Protein AF-0000000080563061 (afdb_homodimer)

Nearest PDB structures (foldseek):
  6fdl-assembly2_B  TM=8.442E-01  e=3.841E-03  Homo sapiens
  6xl1-assembly1_B  TM=4.432E-01  e=2.017E+00  Treponema succinifaciens DSM 2489
  6wxx-assembly2_C  TM=4.549E-01  e=2.458E+00  Treponema succinifaciens DSM 2489
  7nkk-assembly1_G  TM=3.749E-01  e=2.996E+00  Mycolicibacterium smegmatis MC2 155
  6fdl-assembly2_B  TM=8.542E-01  e=2.386E-03  Homo sapiens

Foldseek 3Di:
DPPPPLAADADEEEAEAACVVPPDDPPDQLLCVVVVVCVVCVVNRHNHDYAAEYEEQCVVPDPVSVVSNVVSRHHYYYDPVHD/DPPPPLAADADEEEAEAACVVPPDDPPDQLLCVVVVVCVVCVVVRHNHDYAAEYEEQCVVPDPVSVVSNVVSRYHYYYDPVHD

pLDDT: mean 85.76, std 14.62, range [35.69, 97.81]

Solvent-accessible surface area (backbone atoms only — not comparable to full-atom values): 9318 Å² total; per-residue (Å²): 126,79,64,76,68,81,71,55,34,56,28,43,35,40,34,43,31,38,43,70,89,31,53,82,56,86,90,57,65,58,50,48,53,54,57,49,52,50,49,56,33,41,74,72,29,41,67,32,60,75,46,43,31,39,31,24,52,63,87,80,46,60,67,67,56,53,51,35,28,47,73,43,65,34,42,80,45,69,40,88,77,54,115,127,80,63,77,68,82,72,55,34,56,27,43,36,39,35,43,30,38,42,69,89,31,52,83,57,87,90,56,65,59,50,47,53,56,58,52,51,49,48,55,35,41,76,71,30,42,66,32,59,75,46,44,32,39,29,23,51,62,86,79,47,59,66,68,56,54,51,35,27,46,74,45,65,34,43,80,42,71,40,89,76,56,114

Secondary structure (DSSP, 8-state):
--------B-EEEEEEEETTTSPPPTT--GGGHHHHHHHHHHHTTB-S-EEEEEEE-GGGS-HHHHHHHHHTT-EEEE-TT--/--------B-EEEEEEEETTTSPPPTT--GGGHHHHHHHHHHHTTB-S-EEEEEEE-GGGS-HHHHHHHHHTT-EEEE-TT--

Radius of gyration: 17.92 Å; Cα contacts (8 Å, |Δi|>4): 263; chains: 2; bounding box: 38×56×37 Å

Structure (mmCIF, N/CA/C/O backbone):
data_AF-0000000080563061-model_v1
#
loop_
_entity.id
_entity.type
_entity.pdbx_description
1 polymer 'NYN domain-containing protein'
#
loop_
_atom_site.group_PDB
_atom_site.id
_atom_site.type_symbol
_atom_site.label_atom_id
_atom_site.label_alt_id
_atom_site.label_comp_id
_atom_site.label_asym_id
_atom_site.label_entity_id
_atom_site.label_seq_id
_atom_site.pdbx_PDB_ins_code
_atom_site.Cartn_x
_atom_site.Cartn_y
_atom_site.Cartn_z
_atom_site.occupancy
_atom_site.B_iso_or_equiv
_atom_site.auth_seq_id
_atom_site.auth_comp_id
_atom_site.auth_asym_id
_atom_site.auth_atom_id
_atom_site.pdbx_PDB_model_num
ATOM 1 N N . MET A 1 1 ? -9.922 -31.625 4.223 1 35.69 1 MET A N 1
ATOM 2 C CA . MET A 1 1 ? -10.078 -30.312 3.584 1 35.69 1 MET A CA 1
ATOM 3 C C . MET A 1 1 ? -9.086 -29.312 4.164 1 35.69 1 MET A C 1
ATOM 5 O O . MET A 1 1 ? -9.164 -28.969 5.344 1 35.69 1 MET A O 1
ATOM 9 N N . 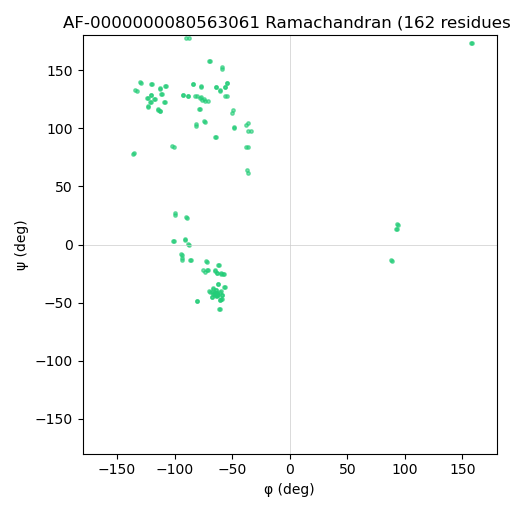LYS A 1 2 ? -7.863 -29.422 3.691 1 43.66 2 LYS A N 1
ATOM 10 C CA . LYS A 1 2 ? -6.828 -28.547 4.238 1 43.66 2 LYS A CA 1
ATOM 11 C C . LYS A 1 2 ? -7.297 -27.094 4.285 1 43.66 2 LYS A C 1
ATOM 13 O O . LYS A 1 2 ? -7.844 -26.578 3.307 1 43.66 2 LYS A O 1
ATOM 18 N N . LYS A 1 3 ? -7.652 -26.75 5.34 1 43.94 3 LYS A N 1
ATOM 19 C CA . LYS A 1 3 ? -7.992 -25.344 5.543 1 43.94 3 LYS A CA 1
ATOM 20 C C . LYS A 1 3 ? -7.051 -24.422 4.766 1 43.94 3 LYS A C 1
ATOM 22 O O . LYS A 1 3 ? -5.828 -24.594 4.824 1 43.94 3 LYS A O 1
ATOM 27 N N . PRO A 1 4 ? -7.559 -23.891 3.627 1 45.53 4 PRO A N 1
ATOM 28 C CA . PRO A 1 4 ? -6.605 -23.016 2.932 1 45.53 4 PRO A CA 1
ATOM 29 C C . PRO A 1 4 ? -5.738 -22.203 3.893 1 45.53 4 PRO A C 1
ATOM 31 O O . PRO A 1 4 ? -6.258 -21.594 4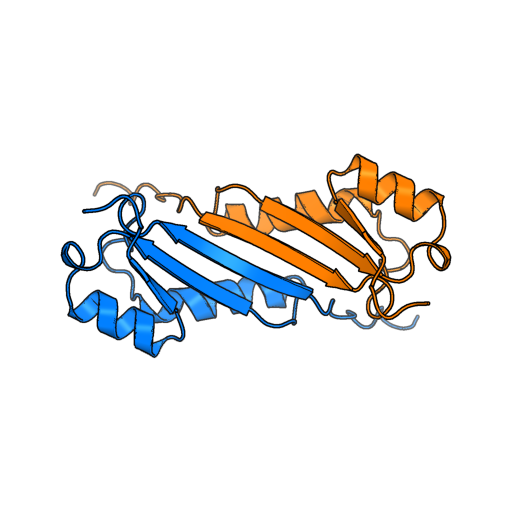.824 1 45.53 4 PRO A O 1
ATOM 34 N N . THR A 1 5 ? -4.66 -22.797 4.387 1 50.59 5 THR A N 1
ATOM 35 C CA . THR A 1 5 ? -3.734 -21.984 5.152 1 50.59 5 THR A CA 1
ATOM 36 C C . THR A 1 5 ? -3.688 -20.562 4.594 1 50.59 5 THR A C 1
ATOM 38 O O . THR A 1 5 ? -3.635 -20.375 3.377 1 50.59 5 THR A O 1
ATOM 41 N N . ASN A 1 6 ? -4.418 -19.719 5.203 1 53.75 6 ASN A N 1
ATOM 42 C CA . ASN A 1 6 ? -4.453 -18.312 4.781 1 53.75 6 ASN A CA 1
ATOM 43 C C . ASN A 1 6 ? -3.082 -17.844 4.305 1 53.75 6 ASN A C 1
ATOM 45 O O . ASN A 1 6 ? -2.221 -17.5 5.121 1 53.75 6 ASN A O 1
ATOM 49 N N . LYS A 1 7 ? -2.488 -18.391 3.27 1 60.19 7 LYS A N 1
ATOM 50 C CA . LYS A 1 7 ? -1.162 -18.016 2.791 1 60.19 7 LYS A CA 1
ATOM 51 C C . LYS A 1 7 ? -1.05 -16.5 2.629 1 60.19 7 LYS A C 1
ATOM 53 O O . LYS A 1 7 ? -1.947 -15.859 2.074 1 60.19 7 LYS A O 1
ATOM 58 N N . GLN A 1 8 ? -0.227 -15.93 3.447 1 71.38 8 GLN A N 1
ATOM 59 C CA . GLN A 1 8 ? 0.122 -14.516 3.434 1 71.38 8 GLN A CA 1
ATOM 60 C C . GLN A 1 8 ? 0.988 -14.172 2.225 1 71.38 8 GLN A C 1
ATOM 62 O O . GLN A 1 8 ? 1.852 -14.961 1.831 1 71.38 8 GLN A O 1
ATOM 67 N N . ALA A 1 9 ? 0.477 -13.242 1.506 1 76.19 9 ALA A N 1
ATOM 68 C CA . ALA A 1 9 ? 1.284 -12.734 0.398 1 76.19 9 ALA A CA 1
ATOM 69 C C . ALA A 1 9 ? 2.432 -11.867 0.907 1 76.19 9 ALA A C 1
ATOM 71 O O . ALA A 1 9 ? 2.24 -11.031 1.792 1 76.19 9 ALA A O 1
ATOM 72 N N . LYS A 1 10 ? 3.662 -12.352 0.461 1 82.56 10 LYS A N 1
ATOM 73 C CA . LYS A 1 10 ? 4.809 -11.5 0.744 1 82.56 10 LYS A CA 1
ATOM 74 C C . LYS A 1 10 ? 4.922 -10.375 -0.281 1 82.56 10 LYS A C 1
ATOM 76 O O . LYS A 1 10 ? 5.332 -10.602 -1.422 1 82.56 10 LYS A O 1
ATOM 81 N N . ALA A 1 11 ? 4.488 -9.164 0.11 1 89.94 11 ALA A N 1
ATOM 82 C CA . ALA A 1 11 ? 4.5 -8.023 -0.797 1 89.94 11 ALA A CA 1
ATOM 83 C C . ALA A 1 11 ? 5.094 -6.789 -0.118 1 89.94 11 ALA A C 1
ATOM 85 O O . ALA A 1 11 ? 4.836 -6.539 1.062 1 89.94 11 ALA A O 1
ATOM 86 N N . LEU A 1 12 ? 6.012 -6.176 -0.869 1 94.25 12 LEU A N 1
ATOM 87 C CA . LEU A 1 12 ? 6.48 -4.867 -0.433 1 94.25 12 LEU A CA 1
ATOM 88 C C . LEU A 1 12 ? 5.457 -3.783 -0.753 1 94.25 12 LEU A C 1
ATOM 90 O O . LEU A 1 12 ? 4.969 -3.699 -1.884 1 94.25 12 LEU A O 1
ATOM 94 N N . THR A 1 13 ? 5.109 -3.039 0.285 1 94.44 13 THR A N 1
ATOM 95 C CA . THR A 1 13 ? 4.191 -1.923 0.108 1 94.44 13 THR A CA 1
ATOM 96 C C . THR A 1 13 ? 4.863 -0.602 0.469 1 94.44 13 THR A C 1
ATOM 98 O O . THR A 1 13 ? 5.438 -0.468 1.551 1 94.44 13 THR A O 1
ATOM 101 N N . LEU A 1 14 ? 4.832 0.326 -0.478 1 96.19 14 LEU A N 1
A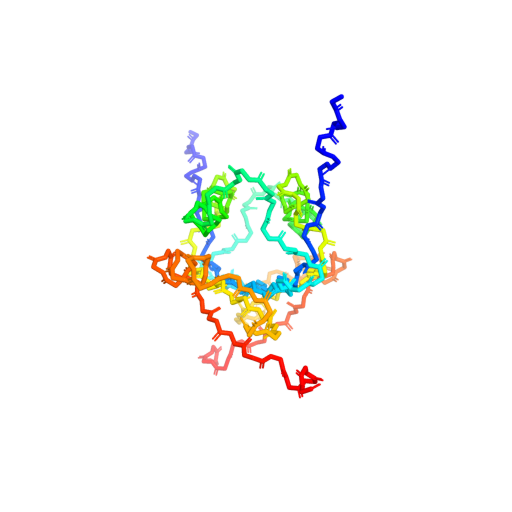TOM 102 C CA . LEU A 1 14 ? 5.312 1.684 -0.248 1 96.19 14 LEU A CA 1
ATOM 103 C C . LEU A 1 14 ? 4.164 2.684 -0.282 1 96.19 14 LEU A C 1
ATOM 105 O O . LEU A 1 14 ? 3.318 2.633 -1.18 1 96.19 14 LEU A O 1
ATOM 109 N N . VAL A 1 15 ? 4.215 3.531 0.672 1 94.19 15 VAL A N 1
ATOM 110 C CA . VAL A 1 15 ? 3.203 4.578 0.735 1 94.19 15 VAL A CA 1
ATOM 111 C C . VAL A 1 15 ? 3.877 5.949 0.758 1 94.19 15 VAL A C 1
ATOM 113 O O . VAL A 1 15 ? 4.805 6.18 1.539 1 94.19 15 VAL A O 1
ATOM 116 N N . PHE A 1 16 ? 3.514 6.84 -0.131 1 94.5 16 PHE A N 1
ATOM 117 C CA . PHE A 1 16 ? 3.936 8.234 -0.16 1 94.5 16 PHE A CA 1
ATOM 118 C C . PHE A 1 16 ? 2.76 9.164 0.13 1 94.5 16 PHE A C 1
ATOM 120 O O . PHE A 1 16 ? 1.819 9.25 -0.663 1 94.5 16 PHE A O 1
ATOM 127 N N . TRP A 1 17 ? 2.879 9.852 1.274 1 92.88 17 TRP A N 1
ATOM 128 C CA . TRP A 1 17 ? 1.782 10.664 1.794 1 92.88 17 TRP A CA 1
ATOM 129 C C . TRP A 1 17 ? 2.146 12.141 1.778 1 92.88 17 TRP A C 1
ATOM 131 O O . TRP A 1 17 ? 3.113 12.555 2.42 1 92.88 17 TRP A O 1
ATOM 141 N N . ASP A 1 18 ? 1.419 12.906 1 1 91.5 18 ASP A N 1
ATOM 142 C CA . ASP A 1 18 ? 1.562 14.359 1.058 1 91.5 18 ASP A CA 1
ATOM 143 C C . ASP A 1 18 ? 0.917 14.922 2.32 1 91.5 18 ASP A C 1
ATOM 145 O O . ASP A 1 18 ? -0.304 15.086 2.379 1 91.5 18 ASP A O 1
ATOM 149 N N . ILE A 1 19 ? 1.631 15.336 3.295 1 90.62 19 ILE A N 1
ATOM 150 C CA . ILE A 1 19 ? 1.106 15.648 4.621 1 90.62 19 ILE A CA 1
ATOM 151 C C . ILE A 1 19 ? 0.606 17.094 4.648 1 90.62 19 ILE A C 1
ATOM 153 O O . ILE A 1 19 ? -0.105 17.484 5.574 1 90.62 19 ILE A O 1
ATOM 157 N N . ILE A 1 20 ? 0.971 17.875 3.611 1 89.19 20 ILE A N 1
ATOM 158 C CA . ILE A 1 20 ? 0.504 19.25 3.537 1 89.19 20 ILE A CA 1
ATOM 159 C C . ILE A 1 20 ? -0.917 19.281 2.98 1 89.19 20 ILE A C 1
ATOM 161 O O . ILE A 1 20 ? -1.792 19.953 3.535 1 89.19 20 ILE A O 1
ATOM 165 N N . SER A 1 21 ? -1.093 18.578 1.902 1 87.5 21 SER A N 1
ATOM 166 C CA . SER A 1 21 ? -2.412 18.562 1.278 1 87.5 21 SER A CA 1
ATOM 167 C C . SER A 1 21 ? -3.391 17.719 2.078 1 87.5 21 SER A C 1
ATOM 169 O O . SER A 1 21 ? -4.602 17.938 2.023 1 87.5 21 SER A O 1
ATOM 171 N N . SER A 1 22 ? -2.906 16.828 2.816 1 88.56 22 SER A N 1
ATOM 172 C CA . SER A 1 22 ? -3.697 15.938 3.652 1 88.56 22 SER A CA 1
ATOM 173 C C . SER A 1 22 ? -3.092 15.805 5.047 1 88.56 22 SER A C 1
ATOM 175 O O . SER A 1 22 ? -2.441 14.797 5.352 1 88.56 22 SER A O 1
ATOM 177 N N . PRO A 1 23 ? -3.297 16.75 5.879 1 87.25 23 PRO A N 1
ATOM 178 C CA . PRO A 1 23 ? -2.672 16.734 7.203 1 87.25 23 PRO A CA 1
ATOM 179 C C . PRO A 1 23 ? -3.252 15.648 8.109 1 87.25 23 PRO A C 1
ATOM 181 O O . PRO A 1 23 ? -4.34 15.133 7.844 1 87.25 23 PRO A O 1
ATOM 184 N N . VAL A 1 24 ? -2.535 15.25 9.094 1 86 24 VAL A N 1
ATOM 185 C CA . VAL A 1 24 ? -3.08 14.391 10.148 1 86 24 VAL A CA 1
ATOM 186 C C . VAL A 1 24 ? -4.305 15.0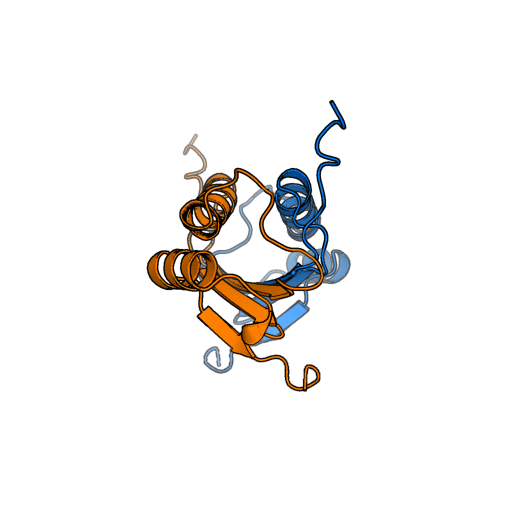55 10.773 1 86 24 VAL A C 1
ATOM 188 O O . VAL A 1 24 ? -4.27 16.234 11.117 1 86 24 VAL A O 1
ATOM 191 N N . PRO A 1 25 ? -5.395 14.219 10.789 1 81.62 25 PRO A N 1
ATOM 192 C CA . PRO A 1 25 ? -6.598 14.82 11.375 1 81.62 25 PRO A CA 1
ATOM 193 C C . PRO A 1 25 ? -6.391 15.281 12.812 1 81.62 25 PRO A C 1
ATOM 195 O O . PRO A 1 25 ? -5.66 14.641 13.57 1 81.62 25 PRO A O 1
ATOM 198 N N . ASP A 1 26 ? -7.18 16.281 13.07 1 81.88 26 ASP A N 1
ATOM 199 C CA . ASP A 1 26 ? -7.125 16.797 14.438 1 81.88 26 ASP A CA 1
ATOM 200 C C . ASP A 1 26 ? -7.594 15.734 15.438 1 81.88 26 ASP A C 1
ATOM 202 O O . ASP A 1 26 ? -8.57 15.023 15.188 1 81.88 26 ASP A O 1
ATOM 206 N N . GLY A 1 27 ? -6.906 15.578 16.5 1 83 27 GLY A N 1
ATOM 207 C CA . GLY A 1 27 ? -7.301 14.625 17.531 1 83 27 GLY A CA 1
ATOM 208 C C . GLY A 1 27 ? -6.754 13.234 17.297 1 83 27 GLY A C 1
ATOM 209 O O . GLY A 1 27 ? -6.879 12.359 18.156 1 83 27 GLY A O 1
ATOM 210 N N . CYS A 1 28 ? -6.309 13.07 16.188 1 84.31 28 CYS A N 1
ATOM 211 C CA . CYS A 1 28 ? -5.711 11.773 15.891 1 84.31 28 CYS A CA 1
ATOM 212 C C . CYS A 1 28 ? -4.262 11.727 16.359 1 84.31 28 CYS A C 1
ATOM 214 O O . CYS A 1 28 ? -3.521 12.703 16.188 1 84.31 28 CYS A O 1
ATOM 216 N N . ASP A 1 29 ? -3.861 10.625 16.938 1 92 29 ASP A N 1
ATOM 217 C CA . ASP A 1 29 ? -2.461 10.391 17.281 1 92 29 ASP A CA 1
ATOM 218 C C . ASP A 1 29 ? -1.663 9.969 16.047 1 92 29 ASP A C 1
ATOM 220 O O . ASP A 1 29 ? -1.897 8.891 15.492 1 92 29 ASP A O 1
ATOM 224 N N . PRO A 1 30 ? -0.707 10.781 15.672 1 91.38 30 PRO A N 1
ATOM 225 C CA . PRO A 1 30 ? 0.068 10.453 14.477 1 91.38 30 PRO A CA 1
ATOM 226 C C . PRO A 1 30 ? 0.833 9.133 14.617 1 91.38 30 PRO A C 1
ATOM 228 O O . PRO A 1 30 ? 1.183 8.508 13.609 1 91.38 30 PRO A O 1
ATOM 231 N N . ARG A 1 31 ? 1.005 8.672 15.82 1 95 31 ARG A N 1
ATOM 232 C CA . ARG A 1 31 ? 1.792 7.473 16.078 1 95 31 ARG A CA 1
ATOM 233 C C . ARG A 1 31 ? 1.045 6.223 15.617 1 95 31 ARG A C 1
ATOM 235 O O . ARG A 1 31 ? 1.648 5.164 15.438 1 95 31 ARG A O 1
ATOM 242 N N . VAL A 1 32 ? -0.244 6.371 15.375 1 91.56 32 VAL A N 1
ATOM 243 C CA . VAL A 1 32 ? -1.032 5.184 15.055 1 91.56 32 VAL A CA 1
ATOM 244 C C . VAL A 1 32 ? -1.116 5.004 13.547 1 91.56 32 VAL A C 1
ATOM 246 O O . VAL A 1 32 ? -1.58 3.969 13.062 1 91.56 32 VAL A O 1
ATOM 249 N N . VAL A 1 33 ? -0.686 5.902 12.781 1 89.56 33 VAL A N 1
ATOM 250 C CA . VAL A 1 33 ? -0.896 5.895 11.344 1 89.56 33 VAL A CA 1
ATOM 251 C C . VAL A 1 33 ? -0.244 4.656 10.727 1 89.56 33 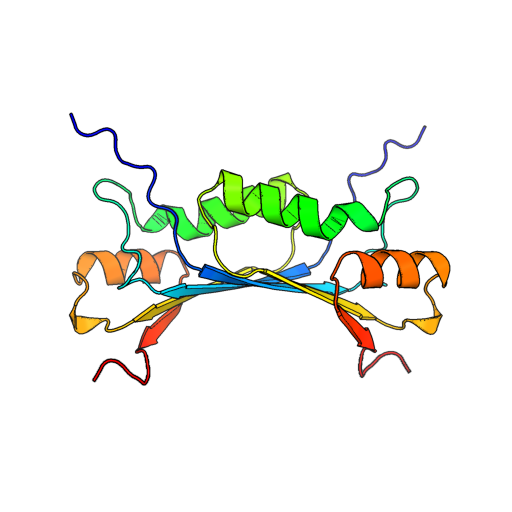VAL A C 1
ATOM 253 O O . VAL A 1 33 ? -0.921 3.826 10.117 1 89.56 33 VAL A O 1
ATOM 256 N N . ARG A 1 34 ? 1.036 4.477 10.969 1 93.19 34 ARG A N 1
ATOM 257 C CA . ARG A 1 34 ? 1.745 3.354 10.367 1 93.19 34 ARG A CA 1
ATOM 258 C C . ARG A 1 34 ? 1.248 2.027 10.93 1 93.19 34 ARG A C 1
ATOM 260 O O . ARG A 1 34 ? 0.931 1.105 10.172 1 93.19 34 ARG A O 1
ATOM 267 N N . PRO A 1 35 ? 1.077 1.9 12.156 1 92.94 35 PRO A N 1
ATOM 268 C CA . PRO A 1 35 ? 0.551 0.631 12.664 1 92.94 35 PRO A CA 1
ATOM 269 C C . PRO A 1 35 ? -0.847 0.318 12.141 1 92.94 35 PRO A C 1
ATOM 271 O O . PRO A 1 35 ? -1.196 -0.851 11.961 1 92.94 35 PRO A O 1
ATOM 274 N N . SER A 1 36 ? -1.646 1.338 11.945 1 88.44 36 SER A N 1
ATOM 275 C CA . SER A 1 36 ? -2.992 1.114 11.43 1 88.44 36 SER A CA 1
ATOM 276 C C . SER A 1 36 ? -2.955 0.582 10 1 88.44 36 SER A C 1
ATOM 278 O O . SER A 1 36 ? -3.725 -0.314 9.648 1 88.44 36 SER A O 1
ATOM 280 N N . ILE A 1 37 ? -2.076 1.049 9.203 1 89.44 37 ILE A N 1
ATOM 281 C CA . ILE A 1 37 ? -1.927 0.579 7.832 1 89.44 37 ILE A CA 1
ATOM 282 C C . ILE A 1 37 ? -1.383 -0.849 7.832 1 89.44 37 ILE A C 1
ATOM 284 O O . ILE A 1 37 ? -1.849 -1.696 7.066 1 89.44 37 ILE A O 1
ATOM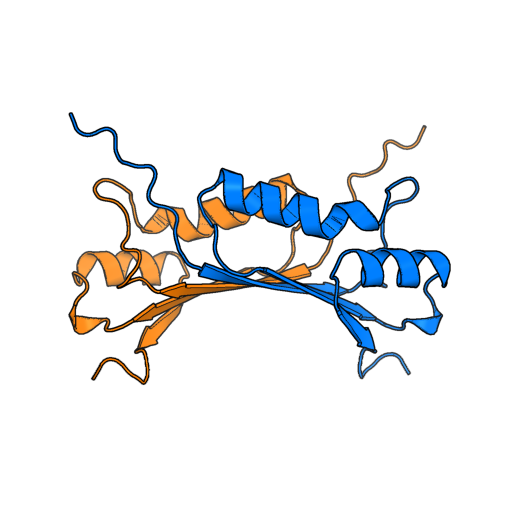 288 N N . LYS A 1 38 ? -0.479 -1.044 8.68 1 91.38 38 LYS A N 1
ATOM 289 C CA . LYS A 1 38 ? 0.085 -2.385 8.805 1 91.38 38 LYS A CA 1
ATOM 290 C C . LYS A 1 38 ? -0.996 -3.406 9.148 1 91.38 38 LYS A C 1
ATOM 292 O O . LYS A 1 38 ? -1.094 -4.453 8.508 1 91.38 38 LYS A O 1
ATOM 297 N N . ARG A 1 39 ? -1.765 -3.047 10.078 1 89.19 39 ARG A N 1
ATOM 298 C CA . ARG A 1 39 ? -2.838 -3.939 10.5 1 89.19 39 ARG A CA 1
ATOM 299 C C . ARG A 1 39 ? -3.83 -4.18 9.367 1 89.19 39 ARG A C 1
ATOM 301 O O . ARG A 1 39 ? -4.309 -5.301 9.18 1 89.19 39 ARG A O 1
ATOM 308 N N . LEU A 1 40 ? -4.137 -3.105 8.711 1 85.62 40 LEU A N 1
ATOM 309 C CA . LEU A 1 40 ? -5.059 -3.195 7.582 1 85.62 40 LEU A CA 1
ATOM 310 C C . LEU A 1 40 ? -4.527 -4.152 6.52 1 85.62 40 LEU A C 1
ATOM 312 O O . LEU A 1 40 ? -5.266 -5.008 6.023 1 85.62 40 LEU A O 1
ATOM 316 N N . LEU A 1 41 ? -3.25 -4.078 6.203 1 85.94 41 LEU A N 1
ATOM 317 C CA . LEU A 1 41 ? -2.631 -4.961 5.223 1 85.94 41 LEU A CA 1
ATOM 318 C C . LEU A 1 41 ? -2.602 -6.398 5.727 1 85.94 41 LEU A C 1
ATOM 320 O O . LEU A 1 41 ? -2.965 -7.324 5 1 85.94 41 LEU A O 1
ATOM 324 N N . GLU A 1 42 ? -2.283 -6.523 6.922 1 86.88 42 GLU A N 1
ATOM 325 C CA . GLU A 1 42 ? -2.18 -7.855 7.516 1 86.88 42 GLU A CA 1
ATOM 326 C C . GLU A 1 42 ? -3.535 -8.555 7.543 1 86.88 42 GLU A C 1
ATOM 328 O O . GLU A 1 42 ? -3.617 -9.766 7.348 1 86.88 42 GLU A O 1
ATOM 333 N N . LYS A 1 43 ? -4.5 -7.82 7.879 1 81.38 43 LYS A N 1
ATOM 334 C CA . LYS A 1 43 ? -5.852 -8.375 7.914 1 81.38 43 LYS A CA 1
ATOM 335 C C . LYS A 1 43 ? -6.254 -8.945 6.559 1 81.38 43 LYS A C 1
ATOM 337 O O . LYS A 1 43 ? -6.961 -9.945 6.484 1 81.38 43 LYS A O 1
ATOM 342 N N . GLU A 1 44 ? -5.641 -8.422 5.539 1 75.75 44 GLU A N 1
ATOM 343 C CA . GLU A 1 44 ? -5.973 -8.875 4.191 1 75.75 44 GLU A CA 1
ATOM 344 C C . GLU A 1 44 ? -4.934 -9.859 3.666 1 75.75 44 GLU A C 1
ATOM 346 O O . GLU A 1 44 ? -4.973 -10.25 2.498 1 75.75 44 GLU A O 1
ATOM 351 N N . GLY A 1 45 ? -3.99 -10.195 4.449 1 78.19 45 GLY A N 1
ATOM 352 C CA . GLY A 1 45 ? -3.049 -11.242 4.082 1 78.19 45 GLY A CA 1
ATOM 353 C C . GLY A 1 45 ? -1.797 -10.711 3.41 1 78.19 45 GLY A C 1
ATOM 354 O O . GLY A 1 45 ? -1.047 -11.477 2.793 1 78.19 45 GLY A O 1
ATOM 355 N N . TYR A 1 46 ? -1.628 -9.375 3.516 1 79.12 46 TYR A N 1
ATOM 356 C CA . TYR A 1 46 ? -0.427 -8.766 2.955 1 79.12 46 TYR A CA 1
ATOM 357 C C . TYR A 1 46 ? 0.597 -8.477 4.047 1 79.12 46 TYR A C 1
ATOM 359 O O . TYR A 1 46 ? 0.805 -7.316 4.418 1 79.12 46 TYR A O 1
ATOM 367 N N . CYS A 1 47 ? 1.401 -9.523 4.402 1 82.38 47 CYS A N 1
ATOM 368 C CA . CYS A 1 47 ? 2.277 -9.438 5.562 1 82.38 47 CYS A CA 1
ATOM 369 C C . CYS A 1 47 ? 3.705 -9.109 5.148 1 82.38 47 CYS A C 1
ATOM 371 O O . CYS A 1 47 ? 4.645 -9.305 5.922 1 82.38 47 CYS A O 1
ATOM 373 N N . GLY A 1 48 ? 4.008 -8.5 4.098 1 88.25 48 GLY A N 1
ATOM 374 C CA . GLY A 1 48 ? 5.352 -8.109 3.701 1 88.25 48 GLY A CA 1
ATOM 375 C C . GLY A 1 48 ? 5.77 -6.758 4.242 1 88.25 48 GLY A C 1
ATOM 376 O O . GLY A 1 48 ? 5.074 -6.176 5.082 1 88.25 48 GLY A O 1
ATOM 377 N N . PRO A 1 49 ? 7.004 -6.332 3.973 1 93.81 49 PRO A N 1
ATOM 378 C CA . PRO A 1 49 ? 7.516 -5.043 4.441 1 93.81 49 PRO A CA 1
ATOM 379 C C . PRO A 1 49 ? 6.625 -3.871 4.031 1 93.81 49 PRO A C 1
ATOM 381 O O . PRO A 1 49 ? 6.062 -3.875 2.934 1 93.81 49 PRO A O 1
ATOM 384 N N . LEU A 1 50 ? 6.445 -2.963 4.949 1 94.75 50 LEU A N 1
ATOM 385 C CA . LEU A 1 50 ? 5.727 -1.712 4.73 1 94.75 50 LEU A CA 1
ATOM 386 C C . LEU A 1 50 ? 6.629 -0.513 5 1 94.75 50 LEU A C 1
ATOM 388 O O . LEU A 1 50 ? 7.305 -0.458 6.031 1 94.75 50 LEU A O 1
ATOM 392 N N . THR A 1 51 ? 6.695 0.40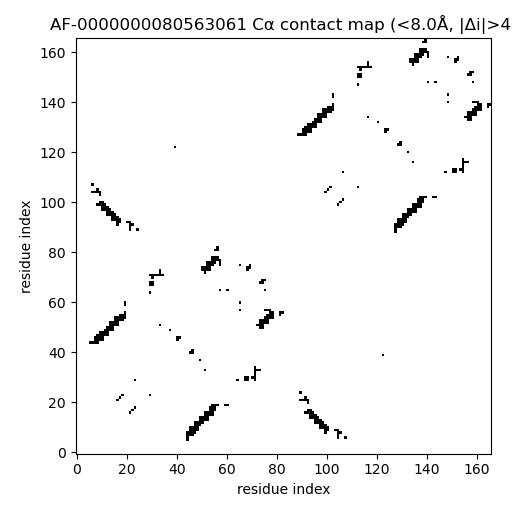6 4.051 1 96.5 51 THR A N 1
ATOM 393 C CA . THR A 1 51 ? 7.348 1.697 4.227 1 96.5 51 THR A CA 1
ATOM 394 C C . THR A 1 51 ? 6.363 2.84 3.992 1 96.5 51 THR A C 1
ATOM 396 O O . THR A 1 51 ? 5.66 2.861 2.98 1 96.5 51 THR A O 1
ATOM 399 N N . VAL A 1 52 ? 6.246 3.621 4.941 1 95.31 52 VAL A N 1
ATOM 400 C CA . VAL A 1 52 ? 5.422 4.816 4.809 1 95.31 52 VAL A CA 1
ATOM 401 C C . VAL A 1 52 ? 6.309 6.059 4.824 1 95.31 52 VAL A C 1
ATOM 403 O O . VAL A 1 52 ? 7.172 6.207 5.695 1 95.31 52 VAL A O 1
ATOM 406 N N . THR A 1 53 ? 6.176 6.945 3.893 1 96.12 53 THR A N 1
ATOM 407 C CA . THR A 1 53 ? 6.914 8.195 3.754 1 96.12 53 THR A CA 1
ATOM 408 C C . THR A 1 53 ? 5.965 9.383 3.703 1 96.12 53 THR A C 1
ATOM 410 O O . THR A 1 53 ? 5.047 9.422 2.881 1 96.12 53 THR A O 1
ATOM 413 N N . ALA A 1 54 ? 6.102 10.234 4.641 1 94.56 54 ALA A N 1
ATOM 414 C CA . ALA A 1 54 ? 5.395 11.508 4.617 1 94.56 54 ALA A CA 1
ATOM 415 C C . ALA A 1 54 ? 6.199 12.57 3.869 1 94.56 54 ALA A C 1
ATOM 417 O O . ALA A 1 54 ? 7.379 12.789 4.164 1 94.56 54 ALA A O 1
ATOM 418 N N . VAL A 1 55 ? 5.566 13.203 2.93 1 94.12 55 VAL A N 1
ATOM 419 C CA . VAL A 1 55 ? 6.227 14.18 2.068 1 94.12 55 VAL A CA 1
ATOM 420 C C . VAL A 1 55 ? 5.559 15.547 2.225 1 94.12 55 VAL A C 1
ATOM 422 O O . VAL A 1 55 ? 4.332 15.633 2.32 1 94.12 55 VAL A O 1
ATOM 425 N N . GLY A 1 56 ? 6.41 16.578 2.289 1 93.31 56 GLY A N 1
ATOM 426 C CA . GLY A 1 56 ? 5.852 17.922 2.328 1 93.31 56 GLY A CA 1
ATOM 427 C C . GLY A 1 56 ? 6.805 18.953 2.922 1 93.31 56 GLY A C 1
ATOM 428 O O . GLY A 1 56 ? 7.961 18.641 3.211 1 93.31 56 GLY A O 1
ATOM 429 N N . LYS A 1 57 ? 6.359 20.203 2.826 1 93.44 57 LYS A N 1
ATOM 430 C CA . LYS A 1 57 ? 7.086 21.25 3.539 1 93.44 57 LYS A CA 1
ATOM 431 C C . LYS A 1 57 ? 7.012 21.047 5.051 1 93.44 57 LYS A C 1
ATOM 433 O O . LYS A 1 57 ? 6.086 21.516 5.707 1 93.44 57 LYS A O 1
ATOM 438 N N . LEU A 1 58 ? 7.996 20.359 5.613 1 93.44 58 LEU A N 1
ATOM 439 C CA . LEU A 1 58 ? 8.008 19.906 7.004 1 93.44 58 LEU A CA 1
ATOM 440 C C . LEU A 1 58 ? 7.988 21.109 7.957 1 93.44 58 LEU A C 1
ATOM 442 O O . LEU A 1 58 ? 7.496 21 9.086 1 93.44 58 LEU A O 1
ATOM 446 N N . ALA A 1 59 ? 8.461 22.25 7.469 1 92.5 59 ALA A N 1
ATOM 447 C CA . ALA A 1 59 ? 8.484 23.453 8.289 1 92.5 59 ALA A CA 1
ATOM 448 C C . ALA A 1 59 ? 7.066 23.906 8.641 1 92.5 59 ALA A C 1
ATOM 450 O O . ALA A 1 59 ? 6.867 24.656 9.602 1 92.5 59 ALA A O 1
ATOM 451 N N . ASP A 1 60 ? 6.133 23.5 7.84 1 91.75 60 ASP A N 1
ATOM 452 C CA . ASP A 1 60 ? 4.742 23.906 8.039 1 91.75 60 ASP A CA 1
ATOM 453 C C . ASP A 1 60 ? 4.023 22.938 8.984 1 91.75 60 ASP A C 1
ATOM 455 O O . ASP A 1 60 ? 2.848 23.125 9.297 1 91.75 60 ASP A O 1
ATOM 459 N N . VAL A 1 61 ? 4.645 21.969 9.477 1 92.56 61 VAL A N 1
ATOM 460 C CA . VAL A 1 61 ? 4.062 20.953 10.352 1 92.56 61 VAL A CA 1
ATOM 461 C C . VAL A 1 61 ? 4.57 21.141 11.781 1 92.56 61 VAL A C 1
ATOM 463 O O . VAL A 1 61 ? 5.742 21.469 11.992 1 92.56 61 VAL A O 1
ATOM 466 N N . HIS A 1 62 ? 3.672 21.047 12.742 1 93.75 62 HIS A N 1
ATOM 467 C CA . HIS A 1 62 ? 4.078 21.203 14.133 1 93.75 62 HIS A CA 1
ATOM 468 C C . HIS A 1 62 ? 5.176 20.219 14.5 1 93.75 62 HIS A C 1
ATOM 470 O O . HIS A 1 62 ? 5.086 19.031 14.164 1 93.75 62 HIS A O 1
ATOM 476 N N . PRO A 1 63 ? 6.215 20.656 15.195 1 95.56 63 PRO A N 1
ATOM 477 C CA . PRO A 1 63 ? 7.348 19.797 15.539 1 95.56 63 PRO A CA 1
ATOM 478 C C . PRO A 1 63 ? 6.926 18.547 16.312 1 95.56 63 PRO A C 1
ATOM 480 O O . PRO A 1 63 ? 7.496 17.469 16.125 1 95.56 63 PRO A O 1
ATOM 483 N N . ASP A 1 64 ? 5.961 18.672 17.156 1 95.38 64 ASP A N 1
ATOM 484 C CA . ASP A 1 64 ? 5.508 17.516 17.922 1 95.38 64 ASP A CA 1
ATOM 485 C C . ASP A 1 64 ? 4.922 16.453 17.016 1 95.38 64 ASP A C 1
ATOM 487 O O . ASP A 1 64 ? 5.09 15.25 17.266 1 95.38 64 ASP A O 1
ATOM 491 N N . THR A 1 65 ? 4.191 16.906 16 1 94.69 65 THR A N 1
ATOM 492 C CA . THR A 1 65 ? 3.637 15.977 15.031 1 94.69 65 THR A CA 1
ATOM 493 C C . THR A 1 65 ? 4.75 15.266 14.266 1 94.69 65 THR A C 1
ATOM 495 O O . THR A 1 65 ? 4.703 14.047 14.078 1 94.69 65 THR A O 1
ATOM 498 N N . LEU A 1 66 ? 5.766 16.016 13.883 1 95.69 66 LEU A N 1
ATOM 499 C CA . LEU A 1 66 ? 6.891 15.438 13.164 1 95.69 66 LEU A CA 1
ATOM 500 C C . LEU A 1 66 ? 7.621 14.414 14.023 1 95.69 66 LEU A C 1
ATOM 502 O O . LEU A 1 66 ? 7.965 13.328 13.547 1 95.69 66 LEU A O 1
ATOM 506 N N . ARG A 1 67 ? 7.785 14.727 15.242 1 96.88 67 ARG A N 1
ATOM 507 C CA . ARG A 1 67 ? 8.445 13.812 16.172 1 96.88 67 ARG A CA 1
ATOM 508 C C . ARG A 1 67 ? 7.633 12.531 16.328 1 96.88 67 ARG A C 1
ATOM 510 O O . ARG A 1 67 ? 8.195 11.43 16.312 1 96.88 67 ARG A O 1
ATOM 517 N N . ALA A 1 68 ? 6.332 12.664 16.469 1 96.69 68 ALA A N 1
ATOM 518 C CA . ALA A 1 68 ? 5.449 11.516 16.641 1 96.69 68 ALA A CA 1
ATOM 519 C C . ALA A 1 68 ? 5.465 10.625 15.391 1 96.69 68 ALA A C 1
ATOM 521 O O . ALA A 1 68 ? 5.535 9.398 15.5 1 96.69 68 ALA A O 1
ATOM 522 N N . LEU A 1 69 ? 5.398 11.219 14.219 1 95.56 69 LEU A N 1
ATOM 523 C CA . LEU A 1 69 ? 5.469 10.461 12.969 1 95.56 69 LEU A CA 1
ATOM 524 C C . LEU A 1 69 ? 6.793 9.711 12.859 1 95.56 69 LEU A C 1
ATOM 526 O O . LEU A 1 69 ? 6.809 8.508 12.602 1 95.56 69 LEU A O 1
ATOM 530 N N . TYR A 1 70 ? 7.875 10.398 13.117 1 96.44 70 TYR A N 1
ATOM 531 C CA . TYR A 1 70 ? 9.203 9.805 13.039 1 96.44 70 TYR A CA 1
ATOM 532 C C . TYR A 1 70 ? 9.336 8.633 14 1 96.44 70 TYR A C 1
ATOM 534 O O . TYR A 1 70 ? 9.859 7.574 13.633 1 96.44 70 TYR A O 1
ATOM 542 N N . SER A 1 71 ? 8.797 8.789 15.125 1 96.75 71 SER A N 1
ATOM 543 C CA . SER A 1 71 ? 8.93 7.766 16.156 1 96.75 71 SER A CA 1
ATOM 544 C C . SER A 1 71 ? 8.094 6.535 15.812 1 96.75 71 SER A C 1
ATOM 546 O O . SER A 1 71 ? 8.32 5.453 16.359 1 96.75 71 SER A O 1
ATOM 548 N N . SER A 1 72 ? 7.102 6.676 14.992 1 96.06 72 SER A N 1
ATOM 549 C CA . SER A 1 72 ? 6.242 5.562 14.609 1 96.06 72 SER A CA 1
ATOM 550 C C . SER A 1 72 ? 6.77 4.859 13.359 1 96.06 72 SER A C 1
ATOM 552 O O . SER A 1 72 ? 6.098 3.99 12.805 1 96.06 72 SER A O 1
ATOM 554 N N . GLY A 1 73 ? 7.879 5.266 12.891 1 96.69 73 GLY A N 1
ATOM 555 C CA . GLY A 1 73 ? 8.516 4.578 11.781 1 96.69 73 GLY A CA 1
ATOM 556 C C . GLY A 1 73 ? 8.156 5.172 10.43 1 96.69 73 GLY A C 1
ATOM 557 O O . GLY A 1 73 ? 8.352 4.535 9.391 1 96.69 73 GLY A O 1
ATOM 558 N N . ILE A 1 74 ? 7.668 6.352 10.438 1 96.62 74 ILE A N 1
ATOM 559 C CA . ILE A 1 74 ? 7.355 7.043 9.195 1 96.62 74 ILE A CA 1
ATOM 560 C C . ILE A 1 74 ? 8.547 7.891 8.758 1 96.62 74 ILE A C 1
ATOM 562 O O . ILE A 1 74 ? 9.102 8.648 9.562 1 96.62 74 ILE A O 1
ATOM 566 N N . HIS A 1 75 ? 8.969 7.711 7.457 1 97.69 75 HIS A N 1
ATOM 567 C CA . HIS A 1 75 ? 10.023 8.547 6.883 1 97.69 75 HIS A CA 1
ATOM 568 C C . HIS A 1 75 ? 9.492 9.922 6.512 1 97.69 75 HIS A C 1
ATOM 570 O O . HIS A 1 75 ? 8.383 10.047 5.98 1 97.69 75 HIS A O 1
ATOM 576 N N . LEU A 1 76 ? 10.258 10.914 6.852 1 96.69 76 LEU A N 1
ATOM 577 C CA . LEU A 1 76 ? 9.891 12.289 6.539 1 96.69 76 LEU A CA 1
ATOM 578 C C . LEU A 1 76 ? 10.789 12.859 5.441 1 96.69 76 LEU A C 1
ATOM 580 O O . LEU A 1 76 ? 12.016 12.852 5.566 1 96.69 76 LEU A O 1
ATOM 584 N N . ILE A 1 77 ? 10.148 13.312 4.348 1 96.06 77 ILE A N 1
ATOM 585 C CA . ILE A 1 77 ? 10.93 13.844 3.24 1 96.06 77 ILE A CA 1
ATOM 586 C C . ILE A 1 77 ? 10.375 15.211 2.834 1 96.06 77 ILE A C 1
ATOM 588 O O . ILE A 1 77 ? 9.164 15.398 2.762 1 96.06 77 ILE A O 1
ATOM 592 N N . ILE A 1 78 ? 11.297 16.156 2.523 1 93.31 78 ILE A N 1
ATOM 593 C CA . ILE A 1 78 ? 10.898 17.484 2.08 1 93.31 78 ILE A CA 1
ATOM 594 C C . ILE A 1 78 ? 10.578 17.453 0.588 1 93.31 78 ILE A C 1
ATOM 596 O O . ILE A 1 78 ? 11.352 16.922 -0.21 1 93.31 78 ILE A O 1
ATOM 600 N N . SER A 1 79 ? 9.43 17.938 0.323 1 87.12 79 SER A N 1
ATOM 601 C CA . SER A 1 79 ? 9.047 18.031 -1.082 1 87.12 79 SER A CA 1
ATOM 602 C C . SER A 1 79 ? 10.008 18.922 -1.86 1 87.12 79 SER A C 1
ATOM 604 O O . SER A 1 79 ? 10.414 19.984 -1.373 1 87.12 79 SER A O 1
ATOM 606 N N . PRO A 1 80 ? 10.469 18.453 -3.041 1 75.25 80 PRO A N 1
ATOM 607 C CA . PRO A 1 80 ? 11.328 19.297 -3.865 1 75.25 80 PRO A CA 1
ATOM 608 C C . PRO A 1 80 ? 10.648 20.609 -4.273 1 75.25 80 PRO A C 1
ATOM 610 O O . PRO A 1 80 ? 11.328 21.578 -4.598 1 75.25 80 PRO A O 1
ATOM 613 N N . PHE A 1 81 ? 9.43 20.625 -4.301 1 68.88 81 PHE A N 1
ATOM 614 C CA . PHE A 1 81 ? 8.734 21.781 -4.844 1 68.88 81 PHE A CA 1
ATOM 615 C C . PHE A 1 81 ? 8.375 22.766 -3.732 1 68.88 81 PHE A C 1
ATOM 617 O O . PHE A 1 81 ? 7.953 23.891 -4.004 1 68.88 81 PHE A O 1
ATOM 624 N N . GLY A 1 82 ? 8.445 22.453 -2.471 1 58.34 82 GLY A N 1
ATOM 625 C CA . GLY A 1 82 ? 7.934 23.266 -1.376 1 58.34 82 GLY A CA 1
ATOM 626 C C . GLY A 1 82 ? 8.953 24.25 -0.843 1 58.34 82 GLY A C 1
ATOM 627 O O . GLY A 1 82 ? 8.875 24.672 0.315 1 58.34 82 GLY A O 1
ATOM 628 N N . GLY A 1 83 ? 9.953 24.594 -1.704 1 43.34 83 GLY A N 1
ATOM 629 C CA . GLY A 1 83 ? 10.516 25.859 -1.232 1 43.34 83 GLY A CA 1
ATOM 630 C C . GLY A 1 83 ? 9.523 27 -1.273 1 43.34 83 GLY A C 1
ATOM 631 O O . GLY A 1 83 ? 8.492 26.922 -1.951 1 43.34 83 GLY A O 1
ATOM 632 N N . MET B 1 1 ? -21.359 20.359 15.484 1 36.41 1 MET B N 1
ATOM 633 C CA . MET B 1 1 ? -20.312 19.344 15.539 1 36.41 1 MET B CA 1
ATOM 634 C C . MET B 1 1 ? -19.969 18.828 14.141 1 36.41 1 MET B C 1
ATOM 636 O O . MET B 1 1 ? -20.812 18.188 13.5 1 36.41 1 MET B O 1
ATOM 640 N N . LYS B 1 2 ? -19.219 19.641 13.43 1 43.84 2 LYS B N 1
ATOM 641 C CA . LYS B 1 2 ? -18.922 19.25 12.055 1 43.84 2 LYS B CA 1
ATOM 642 C C . LYS B 1 2 ? -18.453 17.797 11.992 1 43.84 2 LYS B C 1
ATOM 644 O O . LYS B 1 2 ? -17.609 17.375 12.773 1 43.84 2 LYS B O 1
ATOM 649 N N . LYS B 1 3 ? -19.281 17.047 11.648 1 43.78 3 LYS B N 1
ATOM 650 C CA . LYS B 1 3 ? -18.906 15.656 11.406 1 43.78 3 LYS B CA 1
ATOM 651 C C . LYS B 1 3 ? -17.516 15.555 10.781 1 43.78 3 LYS B C 1
ATOM 653 O O . LYS B 1 3 ? -17.219 16.25 9.812 1 43.78 3 LYS B O 1
ATOM 658 N N . PRO B 1 4 ? -16.547 15.156 11.617 1 45.38 4 PRO B N 1
ATOM 659 C CA . PRO B 1 4 ? -15.242 15.07 10.945 1 45.38 4 PRO B CA 1
ATOM 660 C C . PRO B 1 4 ? -15.352 14.531 9.516 1 45.38 4 PRO B C 1
ATOM 662 O O . PRO B 1 4 ? -16 13.516 9.289 1 45.38 4 PRO B O 1
ATOM 665 N N . THR B 1 5 ? -15.648 15.391 8.57 1 50.78 5 THR B N 1
ATOM 666 C CA . THR B 1 5 ? -15.57 14.922 7.191 1 50.78 5 THR B CA 1
ATOM 667 C C . THR B 1 5 ? -14.414 13.945 7.016 1 50.78 5 THR B C 1
ATOM 669 O O . THR B 1 5 ? -13.312 14.18 7.508 1 50.78 5 THR B O 1
ATOM 672 N N . ASN B 1 6 ? -14.742 12.703 7.059 1 53.91 6 ASN B N 1
ATOM 673 C CA . ASN B 1 6 ? -13.727 11.672 6.898 1 53.91 6 ASN B CA 1
ATOM 674 C C . ASN B 1 6 ? -12.672 12.07 5.863 1 53.91 6 ASN B C 1
ATOM 676 O O . ASN B 1 6 ? -12.914 11.969 4.66 1 53.91 6 ASN B O 1
ATOM 680 N N . LYS B 1 7 ? -11.883 13.094 6.047 1 60.25 7 LYS B N 1
ATOM 681 C CA . LYS B 1 7 ? -10.883 13.555 5.082 1 60.25 7 LYS B CA 1
ATOM 682 C C . LYS B 1 7 ? -10.016 12.398 4.605 1 60.25 7 LYS B C 1
ATOM 684 O O . LYS B 1 7 ? -9.578 11.562 5.406 1 60.25 7 LYS B O 1
ATOM 689 N N . GLN B 1 8 ? -10.133 12.125 3.342 1 71.94 8 GLN B N 1
ATOM 690 C CA . GLN B 1 8 ? -9.344 11.117 2.633 1 71.94 8 GLN B CA 1
ATOM 691 C C . GLN B 1 8 ? -7.918 11.602 2.402 1 71.94 8 GLN B C 1
ATOM 693 O O . GLN B 1 8 ? -7.691 12.773 2.109 1 71.94 8 GLN B O 1
ATOM 698 N N . ALA B 1 9 ? -7.043 10.781 2.863 1 76.69 9 ALA B N 1
ATOM 699 C CA . ALA B 1 9 ? -5.641 11.07 2.59 1 76.69 9 ALA B CA 1
ATOM 700 C C . ALA B 1 9 ? -5.281 10.727 1.146 1 76.69 9 ALA B C 1
ATOM 702 O O . ALA B 1 9 ? -5.672 9.672 0.635 1 76.69 9 ALA B O 1
ATOM 703 N N . LYS B 1 10 ? -4.742 11.828 0.506 1 83.31 10 LYS B N 1
ATOM 704 C CA . LYS B 1 10 ? -4.195 11.562 -0.82 1 83.31 10 LYS B CA 1
ATOM 705 C C . LYS B 1 10 ? -2.793 10.969 -0.726 1 83.31 10 LYS B C 1
ATOM 707 O O . LYS B 1 10 ? -1.831 11.68 -0.431 1 83.31 10 LYS B O 1
ATOM 712 N N . ALA B 1 11 ? -2.695 9.648 -0.94 1 90.06 11 ALA B N 1
ATOM 713 C CA . ALA B 1 11 ? -1.412 8.961 -0.827 1 90.06 11 ALA B CA 1
ATOM 714 C C . ALA B 1 11 ? -1.194 8.008 -2.002 1 90.06 11 ALA B C 1
ATOM 716 O O . ALA B 1 11 ? -2.129 7.344 -2.453 1 90.06 11 ALA B O 1
ATOM 717 N N . LEU B 1 12 ? 0.017 8.125 -2.549 1 94.44 12 LEU B N 1
ATOM 718 C CA . LEU B 1 12 ? 0.427 7.129 -3.529 1 94.44 12 LEU B CA 1
ATOM 719 C C . LEU B 1 12 ? 0.851 5.836 -2.842 1 94.44 12 LEU B C 1
ATOM 721 O O . LEU B 1 12 ? 1.664 5.855 -1.914 1 94.44 12 LEU B O 1
ATOM 725 N N . THR B 1 13 ? 0.221 4.75 -3.275 1 94.56 13 THR B N 1
ATOM 726 C CA . THR B 1 13 ? 0.58 3.434 -2.754 1 94.56 13 THR B CA 1
ATOM 727 C C . THR B 1 13 ? 1.129 2.543 -3.865 1 94.56 13 THR B C 1
ATOM 729 O O . THR B 1 13 ? 0.506 2.402 -4.918 1 94.56 13 THR B O 1
ATOM 732 N N . LEU B 1 14 ? 2.322 2.02 -3.635 1 96.31 14 LEU B N 1
ATOM 733 C CA . LEU B 1 14 ? 2.93 1.044 -4.531 1 96.31 14 LEU B CA 1
ATOM 734 C C . LEU B 1 14 ? 3.037 -0.32 -3.857 1 96.31 14 LEU B C 1
ATOM 736 O O . LEU B 1 14 ? 3.482 -0.419 -2.713 1 96.31 14 LEU B O 1
ATOM 740 N N . VAL B 1 15 ? 2.65 -1.286 -4.609 1 94.31 15 VAL B N 1
ATOM 741 C CA . VAL B 1 15 ? 2.742 -2.654 -4.109 1 94.31 15 VAL B CA 1
ATOM 742 C C . VAL B 1 15 ? 3.584 -3.496 -5.062 1 94.31 15 VAL B C 1
ATOM 744 O O . VAL B 1 15 ? 3.359 -3.482 -6.277 1 94.31 15 VAL B O 1
ATOM 747 N N . PHE B 1 16 ? 4.605 -4.164 -4.578 1 94.62 16 PHE B N 1
ATOM 748 C CA . PHE B 1 16 ? 5.418 -5.125 -5.309 1 94.62 16 PHE B CA 1
ATOM 749 C C . PHE B 1 16 ? 5.211 -6.535 -4.762 1 94.62 16 PHE B C 1
ATOM 751 O O . PHE B 1 16 ? 5.594 -6.828 -3.627 1 94.62 16 PHE B O 1
ATOM 758 N N . TRP B 1 17 ? 4.629 -7.391 -5.645 1 92.94 17 TRP B N 1
ATOM 759 C CA . TRP B 1 17 ? 4.207 -8.727 -5.246 1 92.94 17 TRP B CA 1
ATOM 760 C C . TRP B 1 17 ? 5.031 -9.797 -5.965 1 92.94 17 TRP B C 1
ATOM 762 O O . TRP B 1 17 ? 5.023 -9.867 -7.195 1 92.94 17 TRP B O 1
ATOM 772 N N . ASP B 1 18 ? 5.789 -10.547 -5.188 1 91.69 18 ASP B N 1
ATOM 773 C CA . ASP B 1 18 ? 6.461 -11.711 -5.754 1 91.69 18 ASP B CA 1
ATOM 774 C C . ASP B 1 18 ? 5.473 -12.844 -6.023 1 91.69 18 ASP B C 1
ATOM 776 O O . ASP B 1 18 ? 5.082 -13.57 -5.105 1 91.69 18 ASP B O 1
ATOM 780 N N . ILE B 1 19 ? 5.098 -13.125 -7.207 1 91 19 ILE B N 1
ATOM 781 C CA . ILE B 1 19 ? 3.979 -14 -7.535 1 91 19 ILE B CA 1
ATOM 782 C C . ILE B 1 19 ? 4.449 -15.453 -7.555 1 91 19 ILE B C 1
ATOM 784 O O . ILE B 1 19 ? 3.635 -16.375 -7.559 1 91 19 ILE B O 1
ATOM 788 N N . ILE B 1 20 ? 5.797 -15.633 -7.559 1 89.69 20 ILE B N 1
ATOM 789 C CA . ILE B 1 20 ? 6.336 -16.984 -7.535 1 89.69 20 ILE B CA 1
ATOM 790 C C . ILE B 1 20 ? 6.328 -17.531 -6.105 1 89.69 20 ILE B C 1
ATOM 792 O O . ILE B 1 20 ? 5.883 -18.641 -5.855 1 89.69 20 ILE B O 1
ATOM 796 N N . SER B 1 21 ? 6.828 -16.719 -5.215 1 87.75 21 SER B N 1
ATOM 797 C CA . SER B 1 21 ? 6.891 -17.156 -3.822 1 87.75 21 SER B CA 1
ATOM 798 C C . SER B 1 21 ? 5.512 -17.109 -3.174 1 87.75 21 SER B C 1
ATOM 800 O O . SER B 1 21 ? 5.25 -17.844 -2.217 1 87.75 21 SER B O 1
ATOM 802 N N . SER B 1 22 ? 4.645 -16.359 -3.68 1 88.69 22 SER B N 1
ATOM 803 C CA . SER B 1 22 ? 3.277 -16.203 -3.191 1 88.69 22 SER B CA 1
ATOM 804 C C . SER B 1 22 ? 2.277 -16.203 -4.344 1 88.69 22 SER B C 1
ATOM 806 O O . SER B 1 22 ? 1.782 -15.148 -4.742 1 88.69 22 SER B O 1
ATOM 808 N N . PRO B 1 23 ? 1.973 -17.344 -4.867 1 88 23 PRO B N 1
ATOM 809 C CA . PRO B 1 23 ? 1.08 -17.406 -6.027 1 88 23 PRO B CA 1
ATOM 810 C C . PRO B 1 23 ? -0.359 -17.016 -5.684 1 88 23 PRO B C 1
ATOM 812 O O . PRO B 1 23 ? -0.744 -17.047 -4.512 1 88 23 PRO B O 1
ATOM 815 N N . VAL B 1 24 ? -1.109 -16.609 -6.652 1 86.88 24 VAL B N 1
ATOM 816 C CA . VAL B 1 24 ? -2.551 -16.469 -6.477 1 86.88 24 VAL B CA 1
ATOM 817 C C . VAL B 1 24 ? -3.154 -17.781 -5.984 1 86.88 24 VAL B C 1
ATOM 819 O O . VAL B 1 24 ? -2.871 -18.844 -6.539 1 86.88 24 VAL B O 1
ATOM 822 N N . PRO B 1 25 ? -3.922 -17.609 -4.848 1 82.19 25 PRO B N 1
ATOM 823 C CA . PRO B 1 25 ? -4.508 -18.844 -4.336 1 82.19 25 PRO B CA 1
ATOM 824 C C . PRO B 1 25 ? -5.406 -19.531 -5.355 1 82.19 25 PRO B C 1
ATOM 826 O O . PRO B 1 25 ? -6.086 -18.875 -6.141 1 82.19 25 PRO B O 1
ATOM 829 N N . ASP B 1 26 ? -5.438 -20.828 -5.137 1 82.81 26 ASP B N 1
ATOM 830 C CA . ASP B 1 26 ? -6.312 -21.609 -6.008 1 82.81 26 ASP B CA 1
ATOM 831 C C . ASP B 1 26 ? -7.773 -21.219 -5.809 1 82.81 26 ASP B C 1
ATOM 833 O O . ASP B 1 26 ? -8.219 -21.016 -4.676 1 82.81 26 ASP B O 1
ATOM 837 N N . GLY B 1 27 ? -8.469 -21.062 -6.828 1 84.38 27 GLY B N 1
ATOM 838 C CA . GLY B 1 27 ? -9.883 -20.734 -6.742 1 84.38 27 GLY B CA 1
ATOM 839 C C . GLY B 1 27 ? -10.148 -19.234 -6.676 1 84.38 27 GLY B C 1
ATOM 840 O O . GLY B 1 27 ? -11.297 -18.797 -6.758 1 84.38 27 GLY B O 1
ATOM 841 N N . CYS B 1 28 ? -9.164 -18.562 -6.438 1 85.31 28 CYS B N 1
ATOM 842 C CA . CYS B 1 28 ? -9.32 -17.109 -6.41 1 85.31 28 CYS B CA 1
ATOM 843 C C . CYS B 1 28 ? -9.227 -16.531 -7.816 1 85.31 28 CYS B C 1
ATOM 845 O O . CYS B 1 28 ? -8.398 -16.953 -8.617 1 85.31 28 CYS B O 1
ATOM 847 N N . ASP B 1 29 ? -10.078 -15.602 -8.125 1 92.81 29 ASP B N 1
ATOM 848 C CA . ASP B 1 29 ? -10 -14.844 -9.375 1 92.81 29 ASP B CA 1
ATOM 849 C C . ASP B 1 29 ? -8.914 -13.773 -9.297 1 92.81 29 ASP B C 1
ATOM 851 O O . ASP B 1 29 ? -9.031 -12.82 -8.516 1 92.81 29 ASP B O 1
ATOM 855 N N . PRO B 1 30 ? -7.898 -13.906 -10.141 1 92.44 30 PRO B N 1
ATOM 856 C CA . PRO B 1 30 ? -6.812 -12.922 -10.086 1 92.44 30 PRO B CA 1
ATOM 857 C C . PRO B 1 30 ? -7.281 -11.5 -10.398 1 92.44 30 PRO B C 1
ATOM 859 O O . PRO B 1 30 ? -6.629 -10.531 -10 1 92.44 30 PRO B O 1
ATOM 862 N N . ARG B 1 31 ? -8.438 -11.375 -11.008 1 95.62 31 ARG B N 1
ATOM 863 C CA . ARG B 1 31 ? -8.938 -10.062 -11.43 1 95.62 31 ARG B CA 1
ATOM 864 C C . ARG B 1 31 ? -9.391 -9.242 -10.227 1 95.62 31 ARG B C 1
ATOM 866 O O . ARG B 1 31 ? -9.531 -8.023 -10.32 1 95.62 31 ARG B O 1
ATOM 873 N N . VAL B 1 32 ? -9.555 -9.891 -9.086 1 92.31 32 VAL B N 1
ATOM 874 C CA . VAL B 1 32 ? -10.109 -9.18 -7.938 1 92.31 32 VAL B CA 1
ATOM 875 C C . VAL B 1 32 ? -8.977 -8.633 -7.07 1 92.31 32 VAL B C 1
ATOM 877 O O . VAL B 1 32 ? -9.211 -7.84 -6.156 1 92.31 32 VAL B O 1
ATOM 880 N N . VAL B 1 33 ? -7.777 -8.977 -7.305 1 90.06 33 VAL B N 1
ATOM 881 C CA . VAL B 1 33 ? -6.664 -8.656 -6.418 1 90.06 33 VAL B CA 1
ATOM 882 C C . VAL B 1 33 ? -6.52 -7.141 -6.293 1 90.06 33 VAL B C 1
ATOM 884 O O . VAL B 1 33 ? -6.625 -6.59 -5.195 1 90.06 33 VAL B O 1
ATOM 887 N N . ARG B 1 34 ? -6.387 -6.469 -7.398 1 93.5 34 ARG B N 1
ATOM 888 C CA . ARG B 1 34 ? -6.18 -5.023 -7.355 1 93.5 34 ARG B CA 1
ATOM 889 C C . ARG B 1 34 ? -7.422 -4.309 -6.832 1 93.5 34 ARG B C 1
ATOM 891 O O . ARG B 1 34 ? -7.324 -3.475 -5.93 1 93.5 34 ARG B O 1
ATOM 898 N N . PRO B 1 35 ? -8.555 -4.637 -7.262 1 93.25 35 PRO B N 1
ATOM 899 C CA . PRO B 1 35 ? -9.727 -3.965 -6.707 1 93.25 35 PRO B CA 1
ATOM 900 C C . PRO B 1 35 ? -9.898 -4.215 -5.211 1 93.25 35 PRO B C 1
ATOM 902 O O . PRO B 1 35 ? -10.406 -3.352 -4.488 1 93.25 35 PRO B O 1
ATOM 905 N N . SER B 1 36 ? -9.523 -5.387 -4.762 1 88.81 36 SER B N 1
ATOM 906 C CA . SER B 1 36 ? -9.641 -5.691 -3.338 1 88.81 36 SER B CA 1
ATOM 907 C C . SER B 1 36 ? -8.703 -4.828 -2.506 1 88.81 36 SER B C 1
ATOM 909 O O . SER B 1 36 ? -9.078 -4.348 -1.432 1 88.81 36 SER B O 1
ATOM 911 N N . ILE B 1 37 ? -7.539 -4.566 -2.986 1 89.88 37 ILE B N 1
ATOM 912 C CA . ILE B 1 37 ? -6.578 -3.717 -2.289 1 89.88 37 ILE B CA 1
ATOM 913 C C . ILE B 1 37 ? -7.059 -2.268 -2.314 1 89.88 37 ILE B C 1
ATOM 915 O O . ILE B 1 37 ? -6.969 -1.561 -1.308 1 89.88 37 ILE B O 1
ATOM 919 N N . LYS B 1 38 ? -7.566 -1.925 -3.41 1 91.56 38 LYS B N 1
ATOM 920 C CA . LYS B 1 38 ? -8.102 -0.574 -3.535 1 91.56 38 LYS B CA 1
ATOM 921 C C . LYS B 1 38 ? -9.211 -0.328 -2.518 1 91.56 38 LYS B C 1
ATOM 923 O O . LYS B 1 38 ? -9.203 0.684 -1.813 1 91.56 38 LYS B O 1
ATOM 928 N N . ARG B 1 39 ? -10.062 -1.244 -2.438 1 89.19 39 ARG B N 1
ATOM 929 C CA . ARG B 1 39 ? -11.172 -1.124 -1.498 1 89.19 39 ARG B CA 1
ATOM 930 C C . ARG B 1 39 ? -10.672 -1.072 -0.059 1 89.19 39 ARG B C 1
ATOM 932 O O . ARG B 1 39 ? -11.188 -0.305 0.756 1 89.19 39 ARG B O 1
ATOM 939 N N . LEU B 1 40 ? -9.727 -1.92 0.179 1 85.56 40 LEU B N 1
ATOM 940 C CA . LEU B 1 40 ? -9.133 -1.96 1.512 1 85.56 40 LEU B CA 1
ATOM 941 C C . LEU B 1 40 ? -8.531 -0.609 1.879 1 85.56 40 LEU B C 1
ATOM 943 O O . LEU B 1 40 ? -8.75 -0.103 2.982 1 85.56 40 LEU B O 1
ATOM 947 N N . LEU B 1 41 ? -7.824 0.021 0.965 1 86 41 LEU B N 1
ATOM 948 C CA . LEU B 1 41 ? -7.227 1.331 1.198 1 86 41 LEU B CA 1
ATOM 949 C C . LEU B 1 41 ? -8.297 2.402 1.348 1 86 41 LEU B C 1
ATOM 951 O O . LEU B 1 41 ? -8.25 3.217 2.271 1 86 41 LEU B O 1
ATOM 955 N N . GLU B 1 42 ? -9.258 2.305 0.55 1 86.81 42 GLU B N 1
ATOM 956 C CA . GLU B 1 42 ? -10.328 3.293 0.57 1 86.81 42 GLU B CA 1
ATOM 957 C C . GLU B 1 42 ? -11.109 3.232 1.879 1 86.81 42 GLU B C 1
ATOM 959 O O . GLU B 1 42 ? -11.547 4.266 2.398 1 86.81 42 GLU B O 1
ATOM 964 N N . LYS B 1 43 ? -11.359 2.084 2.295 1 80.62 43 LYS B N 1
ATOM 965 C CA . LYS B 1 43 ? -12.078 1.893 3.553 1 80.62 43 LYS B CA 1
ATOM 966 C C . LYS B 1 43 ? -11.352 2.574 4.707 1 80.62 43 LYS B C 1
ATOM 968 O O . LYS B 1 43 ? -11.984 3.098 5.625 1 80.62 43 LYS B O 1
ATOM 973 N N . GLU B 1 44 ? -10.078 2.73 4.531 1 75.12 44 GLU B N 1
ATOM 974 C CA . GLU B 1 44 ? -9.273 3.34 5.59 1 75.12 44 GLU B CA 1
ATOM 975 C C . GLU B 1 44 ? -8.977 4.805 5.281 1 75.12 44 GLU B C 1
ATOM 977 O O . GLU B 1 44 ? -8.211 5.453 6 1 75.12 44 GLU B O 1
ATOM 982 N N . GLY B 1 45 ? -9.484 5.293 4.238 1 77.69 45 GLY B N 1
ATOM 983 C CA . GLY B 1 45 ? -9.367 6.715 3.951 1 77.69 45 GLY B CA 1
ATOM 984 C C . GLY B 1 45 ? -8.164 7.055 3.09 1 77.69 45 GLY B C 1
ATOM 985 O O . GLY B 1 45 ? -7.777 8.219 2.992 1 77.69 45 GLY B O 1
ATOM 986 N N . TYR B 1 46 ? -7.578 5.988 2.494 1 78.88 46 TYR B N 1
ATOM 987 C CA . TYR B 1 46 ? -6.441 6.211 1.604 1 78.88 46 TYR B CA 1
ATOM 988 C C . TYR B 1 46 ? -6.871 6.129 0.145 1 78.88 46 TYR B C 1
ATOM 990 O O . TYR B 1 46 ? -6.574 5.148 -0.542 1 78.88 46 TYR B O 1
ATOM 998 N N . CYS B 1 47 ? -7.375 7.285 -0.391 1 82.5 47 CYS B N 1
ATOM 999 C CA . CYS B 1 47 ? -8 7.285 -1.71 1 82.5 47 CYS B CA 1
ATOM 1000 C C . CYS B 1 47 ? -7.031 7.793 -2.771 1 82.5 47 CYS B C 1
ATOM 1002 O O . CYS B 1 47 ? -7.441 8.125 -3.883 1 82.5 47 CYS B O 1
ATOM 1004 N N . GLY B 1 48 ? -5.801 7.715 -2.721 1 88.5 48 GLY B N 1
ATOM 1005 C CA . GLY B 1 48 ? -4.855 8.133 -3.742 1 88.5 48 GLY B CA 1
ATOM 1006 C C . GLY B 1 48 ? -4.523 7.039 -4.738 1 88.5 48 GLY B C 1
ATOM 1007 O O . GLY B 1 48 ? -5.168 5.988 -4.75 1 88.5 48 GLY B O 1
ATOM 1008 N N . PRO B 1 49 ? -3.701 7.34 -5.73 1 94.06 49 PRO B N 1
ATOM 1009 C CA . PRO B 1 49 ? -3.309 6.363 -6.75 1 94.06 49 PRO B CA 1
ATOM 1010 C C . PRO B 1 49 ? -2.727 5.086 -6.148 1 94.06 49 PRO B C 1
ATOM 1012 O O . PRO B 1 49 ? -2.02 5.141 -5.141 1 94.06 49 PRO B O 1
ATOM 1015 N N . LEU B 1 50 ? -3.115 3.973 -6.719 1 95 50 LEU B N 1
ATOM 1016 C CA . LEU B 1 50 ? -2.59 2.654 -6.379 1 95 50 LEU B CA 1
ATOM 1017 C C . LEU B 1 50 ? -1.952 1.992 -7.594 1 95 50 LEU B C 1
ATOM 1019 O O . LEU B 1 50 ? -2.545 1.967 -8.672 1 95 50 LEU B O 1
ATOM 1023 N N . THR B 1 51 ? -0.72 1.528 -7.434 1 96.69 51 THR B N 1
ATOM 1024 C CA . THR B 1 51 ? -0.047 0.702 -8.43 1 96.69 51 THR B CA 1
ATOM 1025 C C . THR B 1 51 ? 0.344 -0.648 -7.836 1 96.69 51 THR B C 1
ATOM 1027 O O . THR B 1 51 ? 0.968 -0.708 -6.773 1 96.69 51 THR B O 1
ATOM 1030 N N . VAL B 1 52 ? -0.122 -1.622 -8.43 1 95.62 52 VAL B N 1
ATOM 1031 C CA . VAL B 1 52 ? 0.27 -2.971 -8.031 1 95.62 52 VAL B CA 1
ATOM 1032 C C . VAL B 1 52 ? 1.136 -3.598 -9.125 1 95.62 52 VAL B C 1
ATOM 1034 O O . VAL B 1 52 ? 0.781 -3.561 -10.305 1 95.62 52 VAL B O 1
ATOM 1037 N N . THR B 1 53 ? 2.268 -4.137 -8.805 1 96.31 53 THR B N 1
ATOM 1038 C CA . THR B 1 53 ? 3.211 -4.797 -9.703 1 96.31 53 THR B CA 1
ATOM 1039 C C . THR B 1 53 ? 3.479 -6.23 -9.242 1 96.31 53 THR B C 1
ATOM 1041 O O . THR B 1 53 ? 3.854 -6.457 -8.094 1 96.31 53 THR B O 1
ATOM 1044 N N . ALA B 1 54 ? 3.164 -7.133 -10.078 1 94.88 54 ALA B N 1
ATOM 1045 C CA . ALA B 1 54 ? 3.537 -8.531 -9.859 1 94.88 54 ALA B CA 1
ATOM 1046 C C . ALA B 1 54 ? 4.914 -8.828 -10.445 1 94.88 54 ALA B C 1
ATOM 1048 O O . ALA B 1 54 ? 5.176 -8.531 -11.617 1 94.88 54 ALA B O 1
ATOM 1049 N N . VAL B 1 55 ? 5.754 -9.391 -9.633 1 94.44 55 VAL B N 1
ATOM 1050 C CA . VAL B 1 55 ? 7.137 -9.648 -10.016 1 94.44 55 VAL B CA 1
ATOM 1051 C C . VAL B 1 55 ? 7.422 -11.148 -9.938 1 94.44 55 VAL B C 1
ATOM 1053 O O . VAL B 1 55 ? 6.969 -11.828 -9.016 1 94.44 55 VAL B O 1
ATOM 1056 N N . GLY B 1 56 ? 8.156 -11.641 -10.961 1 93.69 56 GLY B N 1
ATOM 1057 C CA . GLY B 1 56 ? 8.562 -13.039 -10.906 1 93.69 56 GLY B CA 1
ATOM 1058 C C . GLY B 1 56 ? 8.883 -13.617 -12.273 1 93.69 56 GLY B C 1
ATOM 1059 O O . GLY B 1 56 ? 8.922 -12.891 -13.266 1 93.69 56 GLY B O 1
ATOM 1060 N N . LYS B 1 57 ? 9.391 -14.852 -12.219 1 93.88 57 LYS B N 1
ATOM 1061 C CA . LYS B 1 57 ? 9.539 -15.594 -13.469 1 93.88 57 LYS B CA 1
ATOM 1062 C C . LYS B 1 57 ? 8.18 -15.875 -14.102 1 93.88 57 LYS B C 1
ATOM 1064 O O . LYS B 1 57 ? 7.57 -16.906 -13.836 1 93.88 57 LYS B O 1
ATOM 1069 N N . LEU B 1 58 ? 7.727 -15 -14.984 1 93.94 58 LEU B N 1
ATOM 1070 C CA . LEU B 1 58 ? 6.387 -15.016 -15.555 1 93.94 58 LEU B CA 1
ATOM 1071 C C . LEU B 1 58 ? 6.152 -16.281 -16.359 1 93.94 58 LEU B C 1
ATOM 1073 O O . LEU B 1 58 ? 5.016 -16.75 -16.484 1 93.94 58 LEU B O 1
ATOM 1077 N N . ALA B 1 59 ? 7.238 -16.875 -16.844 1 92.88 59 ALA B N 1
ATOM 1078 C CA . ALA B 1 59 ? 7.129 -18.094 -17.641 1 92.88 59 ALA B CA 1
ATOM 1079 C C . ALA B 1 59 ? 6.586 -19.25 -16.797 1 92.88 59 ALA B C 1
ATOM 1081 O O . ALA B 1 59 ? 6.078 -20.234 -17.328 1 92.88 59 ALA B O 1
ATOM 1082 N N . ASP B 1 60 ? 6.742 -19.125 -15.508 1 92.25 60 ASP B N 1
ATOM 1083 C CA . ASP B 1 60 ? 6.297 -20.172 -14.602 1 92.25 60 ASP B CA 1
ATOM 1084 C C . ASP B 1 60 ? 4.836 -19.984 -14.211 1 92.25 60 ASP B C 1
ATOM 1086 O O . ASP B 1 60 ? 4.273 -20.781 -13.461 1 92.25 60 ASP B O 1
ATOM 1090 N N . VAL B 1 61 ? 4.176 -19.016 -14.664 1 93.06 61 VAL B N 1
ATOM 1091 C CA . VAL B 1 61 ? 2.793 -18.688 -14.328 1 93.06 61 VAL B CA 1
ATOM 1092 C C . VAL B 1 61 ? 1.882 -19.016 -15.508 1 93.06 61 VAL B C 1
ATOM 1094 O O . VAL B 1 61 ? 2.254 -18.812 -16.672 1 93.06 61 VAL B O 1
ATOM 1097 N N . HIS B 1 62 ? 0.749 -19.625 -15.211 1 94.12 62 HIS B N 1
ATOM 1098 C CA . HIS B 1 62 ? -0.189 -19.953 -16.281 1 94.12 62 HIS B CA 1
ATOM 1099 C C . HIS B 1 62 ? -0.582 -18.719 -17.078 1 94.12 62 HIS B C 1
ATOM 1101 O O . HIS B 1 62 ? -0.888 -17.672 -16.5 1 94.12 62 HIS B O 1
ATOM 1107 N N . PRO B 1 63 ? -0.598 -18.812 -18.391 1 95.88 63 PRO B N 1
ATOM 1108 C CA . PRO B 1 63 ? -0.899 -17.656 -19.25 1 95.88 63 PRO B CA 1
ATOM 1109 C C . PRO B 1 63 ? -2.256 -17.031 -18.938 1 95.88 63 PRO B C 1
ATOM 1111 O O . PRO B 1 63 ? -2.402 -15.805 -19 1 95.88 63 PRO B O 1
ATOM 1114 N N . ASP B 1 64 ? -3.227 -17.797 -18.609 1 95.69 64 ASP B N 1
ATOM 1115 C CA . ASP B 1 64 ? -4.543 -17.266 -18.297 1 95.69 64 ASP B CA 1
ATOM 1116 C C . ASP B 1 64 ? -4.488 -16.375 -17.047 1 95.69 64 ASP B C 1
ATOM 1118 O O . ASP B 1 64 ? -5.191 -15.367 -16.969 1 95.69 64 ASP B O 1
ATOM 1122 N N . THR B 1 65 ? -3.686 -16.828 -16.078 1 95.12 65 THR B N 1
ATOM 1123 C CA . THR B 1 65 ? -3.51 -16.031 -14.883 1 95.12 65 THR B CA 1
ATOM 1124 C C . THR B 1 65 ? -2.838 -14.695 -15.211 1 95.12 65 THR B C 1
ATOM 1126 O O . THR B 1 65 ? -3.266 -13.641 -14.734 1 95.12 65 THR B O 1
ATOM 1129 N N . LEU B 1 66 ? -1.825 -14.742 -16.062 1 96.06 66 LEU B N 1
ATOM 1130 C CA . LEU B 1 66 ? -1.123 -13.523 -16.453 1 96.06 66 LEU B CA 1
ATOM 1131 C C . LEU B 1 66 ? -2.059 -12.57 -17.188 1 96.06 66 LEU B C 1
ATOM 1133 O O . LEU B 1 66 ? -2.055 -11.367 -16.938 1 96.06 66 LEU B O 1
ATOM 1137 N N . ARG B 1 67 ? -2.855 -13.117 -18.031 1 97.06 67 ARG B N 1
ATOM 1138 C CA . ARG B 1 67 ? -3.816 -12.312 -18.766 1 97.06 67 ARG B CA 1
ATOM 1139 C C . ARG B 1 67 ? -4.82 -11.648 -17.828 1 97.06 67 ARG B C 1
ATOM 1141 O O . ARG B 1 67 ? -5.133 -10.469 -17.969 1 97.06 67 ARG B O 1
ATOM 1148 N N . ALA B 1 68 ? -5.312 -12.406 -16.844 1 96.94 68 ALA B N 1
ATOM 1149 C CA . ALA B 1 68 ? -6.277 -11.891 -15.883 1 96.94 68 ALA B CA 1
ATOM 1150 C C . ALA B 1 68 ? -5.668 -10.781 -15.031 1 96.94 68 ALA B C 1
ATOM 1152 O O . ALA B 1 68 ? -6.305 -9.75 -14.789 1 96.94 68 ALA B O 1
ATOM 1153 N N . LEU B 1 69 ? -4.445 -10.969 -14.562 1 95.88 69 LEU B N 1
ATOM 1154 C CA . LEU B 1 69 ? -3.744 -9.945 -13.789 1 95.88 69 LEU B CA 1
ATOM 1155 C C . LEU B 1 69 ? -3.553 -8.68 -14.609 1 95.88 69 LEU B C 1
ATOM 1157 O O . LEU B 1 69 ? -3.891 -7.582 -14.148 1 95.88 69 LEU B O 1
ATOM 1161 N N . TYR B 1 70 ? -3.088 -8.828 -15.812 1 96.69 70 TYR B N 1
ATOM 1162 C CA . TYR B 1 70 ? -2.846 -7.691 -16.688 1 96.69 70 TYR B CA 1
ATOM 1163 C C . TYR B 1 70 ? -4.133 -6.918 -16.953 1 96.69 70 TYR B C 1
ATOM 1165 O O . TYR B 1 70 ? -4.152 -5.688 -16.891 1 96.69 70 TYR B O 1
ATOM 1173 N N . SER B 1 71 ? -5.164 -7.617 -17.141 1 97 71 SER B N 1
ATOM 1174 C CA . SER B 1 71 ? -6.438 -6.988 -17.469 1 97 71 SER B CA 1
ATOM 1175 C C . SER B 1 71 ? -7.023 -6.258 -16.266 1 97 71 SER B C 1
ATOM 1177 O O . SER B 1 71 ? -7.895 -5.398 -16.422 1 97 71 SER B O 1
ATOM 1179 N N . SER B 1 72 ? -6.633 -6.613 -15.07 1 96.31 72 SER B N 1
ATOM 1180 C CA . SER B 1 72 ? -7.137 -5.98 -13.859 1 96.31 72 SER B CA 1
ATOM 1181 C C . SER B 1 72 ? -6.258 -4.801 -13.445 1 96.31 72 SER B C 1
ATOM 1183 O O . SER B 1 72 ? -6.438 -4.234 -12.367 1 96.31 72 SER B O 1
ATOM 1185 N N . GLY B 1 73 ? -5.309 -4.492 -14.227 1 96.88 73 GLY B N 1
ATOM 1186 C CA . GLY B 1 73 ? -4.508 -3.305 -13.977 1 96.88 73 GLY B CA 1
ATOM 1187 C C . GLY B 1 73 ? -3.248 -3.59 -13.18 1 96.88 73 GLY B C 1
ATOM 1188 O O . GLY B 1 73 ? -2.641 -2.674 -12.625 1 96.88 73 GLY B O 1
ATOM 1189 N N . ILE B 1 74 ? -2.869 -4.809 -13.125 1 96.88 74 ILE B N 1
ATOM 1190 C CA . ILE B 1 74 ? -1.635 -5.184 -12.445 1 96.88 74 ILE B CA 1
ATOM 1191 C C . ILE B 1 74 ? -0.48 -5.211 -13.445 1 96.88 74 ILE B C 1
ATOM 1193 O O . ILE B 1 74 ? -0.592 -5.816 -14.508 1 96.88 74 ILE B O 1
ATOM 1197 N N . HIS B 1 75 ? 0.656 -4.48 -13.078 1 97.81 75 HIS B N 1
ATOM 1198 C CA . HIS B 1 75 ? 1.867 -4.52 -13.891 1 97.81 75 HIS B CA 1
ATOM 1199 C C . HIS B 1 75 ? 2.637 -5.82 -13.672 1 97.81 75 HIS B C 1
ATOM 1201 O O . HIS B 1 75 ? 2.75 -6.297 -12.547 1 97.81 75 HIS B O 1
ATOM 1207 N N . LEU B 1 76 ? 3.092 -6.387 -14.758 1 96.94 76 LEU B N 1
ATOM 1208 C CA . LEU B 1 76 ? 3.867 -7.621 -14.711 1 96.94 76 LEU B CA 1
ATOM 1209 C C . LEU B 1 76 ? 5.332 -7.359 -15.039 1 96.94 76 LEU B C 1
ATOM 1211 O O . LEU B 1 76 ? 5.641 -6.805 -16.094 1 96.94 76 LEU B O 1
ATOM 1215 N N . ILE B 1 77 ? 6.219 -7.73 -14.102 1 96.31 77 ILE B N 1
ATOM 1216 C CA . ILE B 1 77 ? 7.641 -7.5 -14.328 1 96.31 77 ILE B CA 1
ATOM 1217 C C . ILE B 1 77 ? 8.422 -8.789 -14.07 1 96.31 77 ILE B C 1
ATOM 1219 O O . ILE B 1 77 ? 8.164 -9.484 -13.086 1 96.31 77 ILE B O 1
ATOM 1223 N N . ILE B 1 78 ? 9.414 -9.078 -14.938 1 93.88 78 ILE B N 1
ATOM 1224 C CA . ILE B 1 78 ? 10.266 -10.25 -14.773 1 93.88 78 ILE B CA 1
ATOM 1225 C C . ILE B 1 78 ? 11.359 -9.961 -13.75 1 93.88 78 ILE B C 1
ATOM 1227 O O . ILE B 1 78 ? 12.016 -8.914 -13.812 1 93.88 78 ILE B O 1
ATOM 1231 N N . SER B 1 79 ? 11.414 -10.836 -12.828 1 87.62 79 SER B N 1
ATOM 1232 C CA . SER B 1 79 ? 12.477 -10.711 -11.836 1 87.62 79 SER B CA 1
ATOM 1233 C C . SER B 1 79 ? 13.852 -10.789 -12.484 1 87.62 79 SER B C 1
ATOM 1235 O O . SER B 1 79 ? 14.078 -11.625 -13.359 1 87.62 79 SER B O 1
ATOM 1237 N N . PRO B 1 80 ? 14.758 -9.844 -12.125 1 76.25 80 PRO B N 1
ATOM 1238 C CA . PRO B 1 80 ? 16.125 -9.93 -12.656 1 76.25 80 PRO B CA 1
ATOM 1239 C C . PRO B 1 80 ? 16.828 -11.227 -12.266 1 76.25 80 PRO B C 1
ATOM 1241 O O . PRO B 1 80 ? 17.781 -11.641 -12.938 1 76.25 80 PRO B O 1
ATOM 1244 N N . PHE B 1 81 ? 16.469 -11.797 -11.258 1 69.81 81 PHE B N 1
ATOM 1245 C CA . PHE B 1 81 ? 17.219 -12.938 -10.75 1 69.81 81 PHE B CA 1
ATOM 1246 C C . PHE B 1 81 ? 16.625 -14.25 -11.273 1 69.81 81 PHE B C 1
ATOM 1248 O O . PHE B 1 81 ? 17.234 -15.312 -11.117 1 69.81 81 PHE B O 1
ATOM 1255 N N . GLY B 1 82 ? 15.477 -14.312 -11.867 1 59.03 82 GLY B N 1
ATOM 1256 C CA . GLY B 1 82 ? 14.773 -15.539 -12.211 1 59.03 82 GLY B CA 1
ATOM 1257 C C . G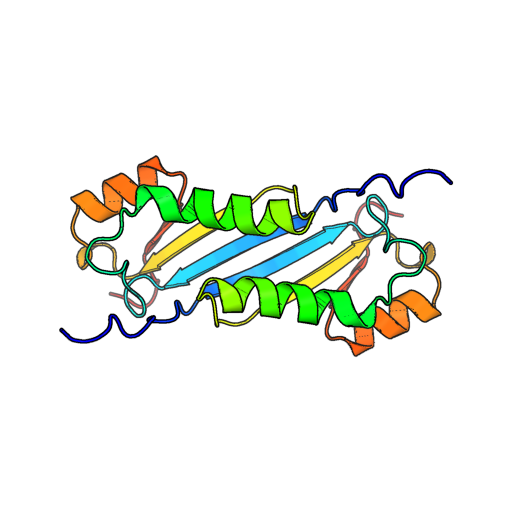LY B 1 82 ? 15.133 -16.062 -13.586 1 59.03 82 GLY B C 1
ATOM 1258 O O . GLY B 1 82 ? 14.344 -16.781 -14.211 1 59.03 82 GLY B O 1
ATOM 1259 N N . GLY B 1 83 ? 16.344 -15.664 -14.07 1 43.44 83 GLY B N 1
ATOM 1260 C CA . GLY B 1 83 ? 16.719 -16.594 -15.125 1 43.44 83 GLY B CA 1
ATOM 1261 C C . GLY B 1 83 ? 16.922 -18.016 -14.625 1 43.44 83 GLY B C 1
ATOM 1262 O O . GLY B 1 83 ? 17.078 -18.234 -13.422 1 43.44 83 GLY B O 1
#

InterPro domains:
  IPR024768 Meiosis regulator and mRNA stability factor 1 [PTHR14379] (8-77)

Organism: Arabidopsis lyrata subsp. lyrata (NCBI:txid81972)

Sequence (166 aa):
MKKPTNKQAKALTLVFWDIISSPVPDGCDPRVVRPSIKRLLEKEGYCGPLTVTAVGKLADVHPDTLRALYSSGIHLIISPFGGMKKPTNKQAKALTLVFWDIISSPVPDGCDPRVVRPSIKRLLEKEGYCGPLTVTAVGKLADVHPDTLRALYSSGIHLIISPFGG